Protein AF-A0A8T3S3R9-F1 (afdb_monomer)

Secondary structure (DSSP, 8-state):
-HHHHHHHHHHHHHS---TT-TTTTSPP-TTS---S-S-----HHHHHHHHHHHHHHHHHHHHHHHHHHGGG--HHHHHHHHHHHHHHHHHHHHHHHTTTT---

Nearest PDB structures (foldseek):
  8qby-assembly1_A  TM=8.031E-01  e=2.764E-05  Paracoccus denitrificans PD1222
  6q8o-assembly1_A  TM=8.022E-01  e=1.588E-04  Thermus thermophilus HB8
  6zjy-assembly1_A  TM=7.454E-01  e=6.516E-04  Thermus thermophilus
  7zme-assembly1_3  TM=8.030E-01  e=7.843E-03  Thermochaetoides thermophila DSM 1495
  8gzu-assembly1_n3  TM=7.116E-01  e=5.994E-03  Tetrahymena thermophila SB210

Mean predicted aligned error: 8.81 Å

pLDDT: mean 87.28, std 7.92, range [62.22, 96.94]

Radius of gyration: 25.01 Å; Cα contacts (8 Å, |Δi|>4): 18; chains: 1; bounding box: 39×51×62 Å

Solvent-accessible surface area (backbone atoms only — not comparable to full-atom values): 6612 Å² total; per-residue (Å²): 112,70,67,60,57,50,53,52,51,51,49,65,72,69,53,87,76,81,80,83,55,74,69,80,76,50,82,90,54,95,87,54,81,95,81,83,79,88,79,73,87,75,63,71,54,61,56,54,52,51,52,51,50,55,53,51,52,52,4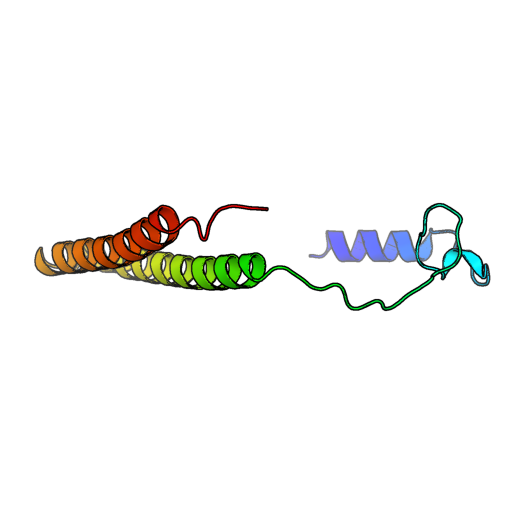8,52,52,52,52,52,58,46,61,74,49,46,91,80,47,58,74,66,54,55,53,52,50,53,50,52,53,51,55,52,52,51,53,50,52,50,44,52,76,70,49,64,79,59,90,127

Sequence (104 aa):
MSFVFLTIGLSWLISHRTKGDRHKGLPYESGIDTFGDTWGRFGLSFYVYALLFVAFDIEVIFILLWALVFGDLLLGGFIAMLLFVAILELGLGYAWRKGVLTWK

Foldseek 3Di:
DVVVCVVVVVCVVPDDDPPPDPVVPDDDDPPDDDDDDPDDDDDPLVVVVVVLVVVVVVLVVVVVVCVVCVVVDDPVSVVVNVVVVVVSVVVVVVCVVVCSNPDD

Structure (mmCIF, N/CA/C/O backbone):
data_AF-A0A8T3S3R9-F1
#
_entry.id   AF-A0A8T3S3R9-F1
#
loop_
_atom_site.group_PDB
_atom_site.id
_atom_site.type_symbol
_atom_site.label_atom_id
_atom_site.label_alt_id
_atom_site.label_comp_id
_atom_site.label_asym_id
_atom_site.label_entity_id
_atom_site.label_seq_id
_atom_site.pdbx_PDB_ins_code
_atom_site.Cartn_x
_atom_site.Cartn_y
_atom_site.Cartn_z
_atom_site.occupancy
_atom_site.B_iso_or_equiv
_atom_site.auth_seq_id
_atom_site.auth_comp_id
_atom_site.auth_asym_id
_atom_site.auth_atom_id
_atom_site.pdbx_PDB_model_num
ATOM 1 N N . MET A 1 1 ? -6.594 -24.619 -6.358 1.00 72.00 1 MET A N 1
ATOM 2 C CA . MET A 1 1 ? -5.268 -25.242 -6.582 1.00 72.00 1 MET A CA 1
ATOM 3 C C . MET A 1 1 ? -5.309 -26.377 -7.603 1.00 72.00 1 MET A C 1
ATOM 5 O O . MET A 1 1 ? -4.632 -26.247 -8.609 1.00 72.00 1 MET A O 1
ATOM 9 N N . SER A 1 2 ? -6.135 -27.421 -7.438 1.00 85.88 2 SER A N 1
ATOM 10 C CA . SER A 1 2 ? -6.220 -28.554 -8.392 1.00 85.88 2 SER A CA 1
ATOM 11 C C . SER A 1 2 ? -6.445 -28.148 -9.864 1.00 85.88 2 SER A C 1
ATOM 13 O O . SER A 1 2 ? -5.726 -28.615 -10.741 1.00 85.88 2 SER A O 1
ATOM 15 N N . PHE A 1 3 ? -7.354 -27.202 -10.129 1.00 92.00 3 PHE A N 1
ATOM 16 C CA . PHE A 1 3 ? -7.639 -26.723 -11.488 1.00 92.00 3 PHE A CA 1
ATOM 17 C C . PHE A 1 3 ? -6.416 -26.119 -12.202 1.00 92.00 3 PHE A C 1
ATOM 19 O O . PHE A 1 3 ? -6.191 -26.409 -13.368 1.00 92.00 3 PHE A O 1
ATOM 26 N N . VAL A 1 4 ? -5.594 -25.332 -11.499 1.00 92.06 4 VAL A N 1
ATOM 27 C CA . VAL A 1 4 ? -4.412 -24.663 -12.078 1.00 92.06 4 VAL A CA 1
ATOM 28 C C . VAL A 1 4 ? -3.341 -25.681 -12.462 1.00 92.06 4 VAL A C 1
ATOM 30 O O . VAL A 1 4 ? -2.776 -25.619 -13.550 1.00 92.06 4 VAL A O 1
ATOM 33 N N . PHE A 1 5 ? -3.085 -26.662 -11.595 1.00 94.62 5 PHE A N 1
ATOM 34 C CA . PHE A 1 5 ? -2.123 -27.718 -11.905 1.00 94.62 5 PHE A CA 1
ATOM 35 C C . PHE A 1 5 ? -2.605 -28.605 -13.055 1.00 94.62 5 PHE A C 1
ATOM 37 O O . PHE A 1 5 ? -1.805 -28.988 -13.907 1.00 94.62 5 PHE A O 1
ATOM 44 N N . LEU A 1 6 ? -3.911 -28.882 -13.120 1.00 95.12 6 LEU A N 1
ATOM 45 C CA . LEU A 1 6 ? -4.505 -29.677 -14.189 1.00 95.12 6 LEU A CA 1
ATOM 46 C C . LEU A 1 6 ? -4.430 -28.963 -15.545 1.00 95.12 6 LEU A C 1
ATOM 48 O O . LEU A 1 6 ? -4.039 -29.582 -16.534 1.00 95.12 6 LEU A O 1
ATOM 52 N N . THR A 1 7 ? -4.730 -27.664 -15.606 1.00 94.38 7 THR A N 1
ATOM 53 C CA . THR A 1 7 ? -4.655 -26.900 -16.861 1.00 94.38 7 THR A CA 1
ATOM 54 C C . THR A 1 7 ? -3.218 -26.693 -17.332 1.00 94.38 7 THR A C 1
ATOM 56 O O . THR A 1 7 ? -2.954 -26.833 -18.528 1.00 94.38 7 THR A O 1
ATOM 59 N N . ILE A 1 8 ? -2.269 -26.439 -16.422 1.00 93.88 8 ILE A N 1
ATOM 60 C CA . ILE A 1 8 ? -0.838 -26.339 -16.759 1.00 93.88 8 ILE A CA 1
ATOM 61 C C . ILE A 1 8 ? -0.302 -27.695 -17.239 1.00 93.88 8 ILE A C 1
ATOM 63 O O . ILE A 1 8 ? 0.396 -27.745 -18.251 1.00 93.88 8 ILE A O 1
ATOM 67 N N . GLY A 1 9 ? -0.653 -28.793 -16.561 1.00 93.88 9 GLY A N 1
ATOM 68 C CA . GLY A 1 9 ? -0.238 -30.147 -16.939 1.00 93.88 9 GLY A CA 1
ATOM 69 C C . GLY A 1 9 ? -0.790 -30.577 -18.299 1.00 93.88 9 GLY A C 1
ATOM 70 O O . GLY A 1 9 ? -0.042 -31.064 -19.147 1.00 93.88 9 GLY A O 1
ATOM 71 N N . LEU A 1 10 ? -2.075 -30.321 -18.552 1.00 93.25 10 LEU A N 1
ATOM 72 C CA . LEU A 1 10 ? -2.709 -30.616 -19.837 1.00 93.25 10 LEU A CA 1
ATOM 73 C C . LEU A 1 10 ? -2.124 -29.757 -20.970 1.00 93.25 10 LEU A C 1
ATOM 75 O O . LEU A 1 10 ? -1.823 -30.272 -22.046 1.00 93.25 10 LEU A O 1
ATOM 79 N N . SER A 1 11 ? -1.879 -28.468 -20.709 1.00 90.69 11 SER A N 1
ATOM 80 C CA . SER A 1 11 ? -1.206 -27.573 -21.661 1.00 90.69 11 SER A CA 1
ATOM 81 C C . SER A 1 11 ? 0.219 -28.036 -21.957 1.00 90.69 11 SER A C 1
ATOM 83 O O . SER A 1 11 ? 0.662 -27.975 -23.102 1.00 90.69 11 SER A O 1
ATOM 85 N N . TRP A 1 12 ? 0.941 -28.533 -20.950 1.00 88.88 12 TRP A N 1
ATOM 86 C CA . TRP A 1 12 ? 2.291 -29.064 -21.124 1.00 88.88 12 TRP A CA 1
ATOM 87 C C . TRP A 1 12 ? 2.316 -30.303 -22.029 1.00 88.88 12 TRP A C 1
ATOM 89 O O . TRP A 1 12 ? 3.249 -30.429 -22.821 1.00 88.88 12 TRP A O 1
ATOM 99 N N . LEU A 1 13 ? 1.294 -31.165 -21.943 1.00 90.62 13 LEU A N 1
ATOM 100 C CA . LEU A 1 13 ? 1.179 -32.399 -22.726 1.00 90.62 13 LEU A CA 1
ATOM 101 C C . LEU A 1 13 ? 0.721 -32.158 -24.176 1.00 90.62 13 LEU A C 1
ATOM 103 O O . LEU A 1 13 ? 1.235 -32.800 -25.088 1.00 90.62 13 LEU A O 1
ATOM 107 N N . ILE A 1 14 ? -0.238 -31.251 -24.393 1.00 92.62 14 ILE A N 1
ATOM 108 C CA . ILE A 1 14 ? -0.856 -31.017 -25.714 1.00 92.62 14 ILE A CA 1
ATOM 109 C C . ILE A 1 14 ? -0.054 -30.011 -26.560 1.00 92.62 14 ILE A C 1
ATOM 111 O O . ILE A 1 14 ? -0.091 -30.063 -27.789 1.00 92.62 14 ILE A O 1
ATOM 115 N N . SER A 1 15 ? 0.666 -29.073 -25.935 1.00 86.75 15 SER A N 1
ATOM 116 C CA . SER A 1 15 ? 1.330 -27.980 -26.658 1.00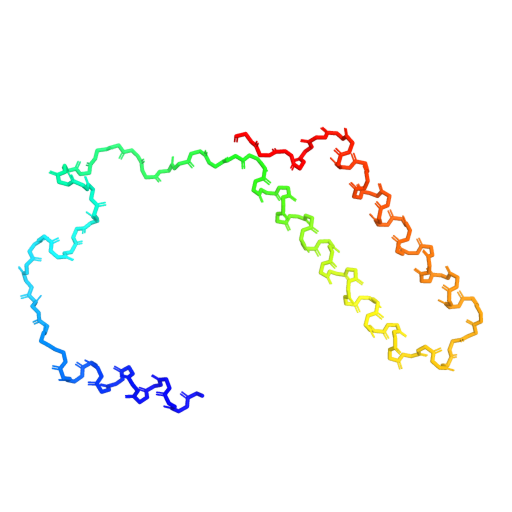 86.75 15 SER A CA 1
ATOM 117 C C . SER A 1 15 ? 2.451 -28.472 -27.583 1.00 86.75 15 SER A C 1
ATOM 119 O O . SER A 1 15 ? 3.386 -29.154 -27.159 1.00 86.75 15 SER A O 1
ATOM 121 N N . HIS A 1 16 ? 2.403 -28.046 -28.850 1.00 80.12 16 HIS A N 1
ATOM 122 C CA . HIS A 1 16 ? 3.466 -28.291 -29.820 1.00 80.12 16 HIS A CA 1
ATOM 123 C C . HIS A 1 16 ? 4.718 -27.4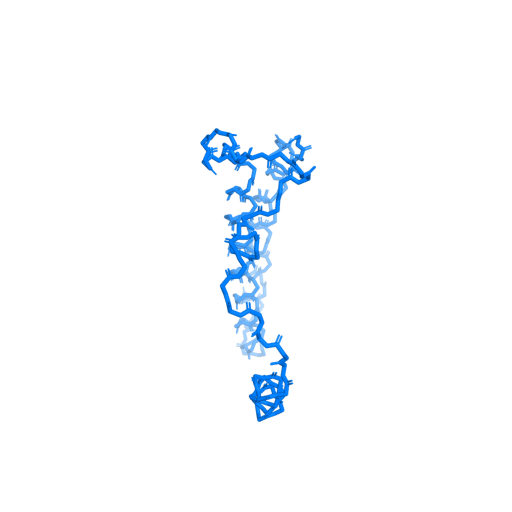69 -29.470 1.00 80.12 16 HIS A C 1
ATOM 125 O O . HIS A 1 16 ? 4.847 -26.282 -29.788 1.00 80.12 16 HIS A O 1
ATOM 131 N N . ARG A 1 17 ? 5.669 -28.120 -28.801 1.00 73.38 17 ARG A N 1
ATOM 132 C CA . ARG A 1 17 ? 6.937 -27.521 -28.372 1.00 73.38 17 ARG A CA 1
ATOM 133 C C . ARG A 1 17 ? 7.917 -27.469 -29.543 1.00 73.38 17 ARG A C 1
ATOM 135 O O . ARG A 1 17 ? 8.562 -28.464 -29.857 1.00 73.38 17 ARG A O 1
ATOM 142 N N . THR A 1 18 ? 8.109 -26.298 -30.143 1.00 68.81 18 THR A N 1
ATOM 143 C CA . THR A 1 18 ? 9.226 -26.082 -31.078 1.00 68.81 18 THR A CA 1
ATOM 144 C C . THR A 1 18 ? 10.520 -25.931 -30.276 1.00 68.81 18 THR A C 1
ATOM 146 O O . THR A 1 18 ? 10.871 -24.835 -29.845 1.00 68.81 18 THR A O 1
ATOM 149 N N . LYS A 1 19 ? 11.195 -27.048 -29.997 1.00 66.50 19 LYS A N 1
ATOM 150 C CA . LYS A 1 19 ? 12.521 -27.051 -29.369 1.00 66.50 19 LYS A CA 1
ATOM 151 C C . LYS A 1 19 ? 13.568 -26.777 -30.453 1.00 66.50 19 LYS A C 1
ATOM 153 O O . LYS A 1 19 ? 13.602 -27.501 -31.439 1.00 66.50 19 LYS A O 1
ATOM 158 N N . GLY A 1 20 ? 14.404 -25.754 -30.272 1.00 66.00 20 GLY A N 1
ATOM 159 C CA . GLY A 1 20 ? 15.571 -25.510 -31.135 1.00 66.00 20 GLY A CA 1
ATOM 160 C C . GLY A 1 20 ? 15.485 -24.316 -32.088 1.00 66.00 20 GLY A C 1
ATOM 161 O O . GLY A 1 20 ? 16.448 -24.059 -32.801 1.00 66.00 20 GLY A O 1
ATOM 162 N N . ASP A 1 21 ? 14.390 -23.553 -32.087 1.00 76.69 21 ASP A N 1
ATOM 163 C CA . ASP A 1 21 ? 14.373 -22.261 -32.778 1.00 76.69 21 ASP A CA 1
ATOM 164 C C . ASP A 1 21 ? 15.188 -21.243 -31.967 1.00 76.69 21 ASP A C 1
ATOM 166 O O . ASP A 1 21 ? 14.797 -20.864 -30.858 1.00 76.69 21 ASP A O 1
ATOM 170 N N . ARG A 1 22 ? 16.331 -20.818 -32.521 1.00 75.56 22 ARG A N 1
ATOM 171 C CA . ARG A 1 22 ? 17.248 -19.854 -31.895 1.00 75.56 22 ARG A CA 1
ATOM 172 C C . ARG A 1 22 ? 16.543 -18.542 -31.548 1.00 75.56 22 ARG A C 1
ATOM 174 O O . ARG A 1 22 ? 16.893 -17.934 -30.544 1.00 75.56 22 ARG A O 1
ATOM 181 N N . HIS A 1 23 ? 15.541 -18.134 -32.326 1.00 77.06 23 HIS A N 1
ATOM 182 C CA . HIS A 1 23 ? 14.839 -16.868 -32.126 1.00 77.06 23 HIS A CA 1
ATOM 183 C C . HIS A 1 23 ? 13.737 -16.952 -31.062 1.00 77.06 23 HIS A C 1
ATOM 185 O O . HIS A 1 23 ? 13.459 -15.952 -30.408 1.00 77.06 23 HIS A O 1
ATOM 191 N N . LYS A 1 24 ? 13.163 -18.137 -30.797 1.00 80.38 24 LYS A N 1
ATOM 192 C CA . LYS A 1 24 ? 12.169 -18.315 -29.714 1.00 80.38 24 LYS A CA 1
ATOM 193 C C . LYS A 1 24 ? 12.749 -18.137 -28.310 1.00 80.38 24 LYS A C 1
ATOM 195 O O . LYS A 1 24 ? 11.986 -17.934 -27.371 1.00 80.38 24 LYS A O 1
ATOM 200 N N . GLY A 1 25 ? 14.066 -18.278 -28.162 1.00 81.19 25 GLY A N 1
ATOM 201 C CA . GLY A 1 25 ? 14.766 -18.112 -26.887 1.00 81.19 25 GLY A CA 1
ATOM 202 C C . GLY A 1 25 ? 15.280 -16.696 -26.627 1.00 81.19 25 GLY A C 1
ATOM 203 O O . GLY A 1 25 ? 15.826 -16.460 -25.553 1.00 81.19 25 GLY A O 1
ATOM 204 N N . LEU A 1 26 ? 15.148 -15.778 -27.591 1.00 85.00 26 LEU A N 1
ATOM 205 C CA . LEU A 1 26 ? 15.662 -14.415 -27.472 1.00 85.00 26 LEU A CA 1
ATOM 206 C C . LEU A 1 26 ? 14.592 -13.463 -26.908 1.00 85.00 26 LEU A C 1
ATOM 208 O O . LEU A 1 26 ? 13.404 -13.648 -27.190 1.00 85.00 26 LEU A O 1
ATOM 212 N N . PRO A 1 27 ? 14.989 -12.438 -26.128 1.00 85.00 27 PRO A N 1
ATOM 213 C CA . PRO A 1 27 ? 14.099 -11.347 -25.747 1.00 85.00 27 PRO A CA 1
ATOM 214 C C . PRO A 1 27 ? 13.506 -10.647 -26.975 1.00 85.00 27 PRO A C 1
ATOM 216 O O . PRO A 1 27 ? 14.153 -10.516 -28.012 1.00 85.00 27 PRO A O 1
ATOM 219 N N . TYR A 1 28 ? 12.264 -10.185 -26.853 1.00 84.25 28 TYR A N 1
ATOM 220 C CA . TYR A 1 28 ? 11.616 -9.413 -27.907 1.00 84.25 28 TYR A CA 1
ATOM 221 C C . TYR A 1 28 ? 12.144 -7.972 -27.921 1.00 84.25 28 TYR A C 1
ATOM 223 O O . TYR A 1 28 ? 11.972 -7.250 -26.942 1.00 84.25 28 TYR A O 1
ATOM 231 N N . GLU A 1 29 ? 12.711 -7.539 -29.049 1.00 85.00 29 GLU A N 1
ATOM 232 C CA . GLU A 1 29 ? 13.289 -6.196 -29.229 1.00 85.00 29 GLU A CA 1
ATOM 233 C C . GLU A 1 29 ? 12.813 -5.481 -30.511 1.00 85.00 29 GLU A C 1
ATOM 235 O O . GLU A 1 29 ? 13.543 -4.748 -31.173 1.00 85.00 29 GLU A O 1
ATOM 240 N N . SER A 1 30 ? 11.550 -5.685 -30.898 1.00 84.00 30 SER A N 1
ATOM 241 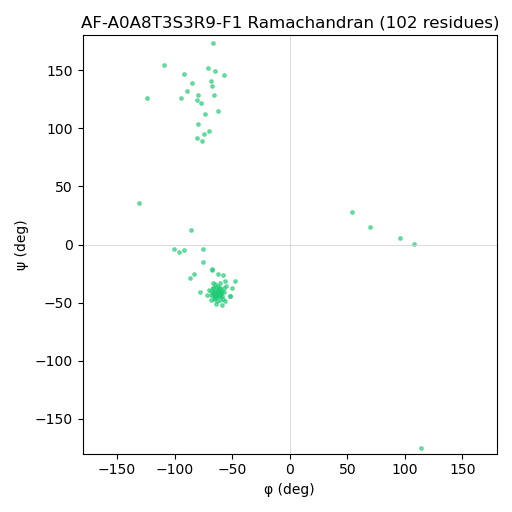C CA . SER A 1 30 ? 10.945 -5.029 -32.077 1.00 84.00 30 SER A CA 1
ATOM 242 C C . SER A 1 30 ? 11.729 -5.211 -33.394 1.00 84.00 30 SER A C 1
ATOM 244 O O . SER A 1 30 ? 11.634 -4.381 -34.294 1.00 84.00 30 SER A O 1
ATOM 246 N N . GLY A 1 31 ? 12.474 -6.315 -33.528 1.00 83.38 31 GLY A N 1
ATOM 247 C CA . GLY A 1 31 ? 13.185 -6.697 -34.754 1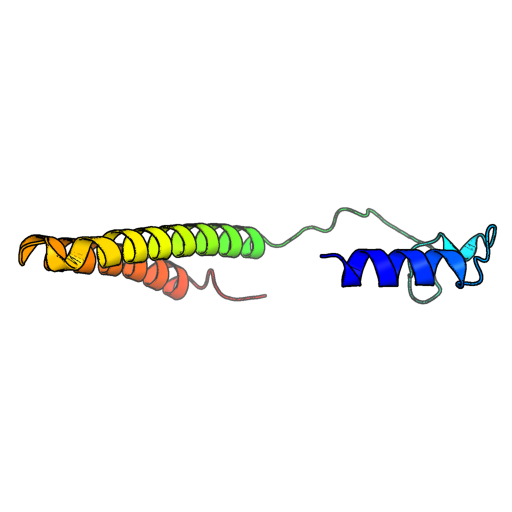.00 83.38 31 GLY A CA 1
ATOM 248 C C . GLY A 1 31 ? 14.659 -6.286 -34.826 1.00 83.38 31 GLY A C 1
ATOM 249 O O . GLY A 1 31 ? 15.273 -6.507 -35.868 1.00 83.38 31 GLY A O 1
ATOM 250 N N . ILE A 1 32 ? 15.223 -5.722 -33.755 1.00 82.56 32 ILE A N 1
ATOM 251 C CA . ILE A 1 32 ? 16.653 -5.398 -33.639 1.00 82.56 32 ILE A CA 1
ATOM 252 C C . ILE A 1 32 ? 17.314 -6.349 -32.626 1.00 82.56 32 ILE A C 1
ATOM 254 O O . ILE A 1 32 ? 16.631 -6.923 -31.779 1.00 82.56 32 ILE A O 1
ATOM 258 N N . ASP A 1 33 ? 18.624 -6.568 -32.756 1.00 83.56 33 ASP A N 1
ATOM 259 C CA . ASP A 1 33 ? 19.402 -7.317 -31.765 1.00 83.56 33 ASP A CA 1
ATOM 260 C C . ASP A 1 33 ? 19.579 -6.510 -30.471 1.00 83.56 33 ASP A C 1
ATOM 262 O O . ASP A 1 33 ? 19.650 -5.284 -30.500 1.00 83.56 33 ASP A O 1
ATOM 266 N N . THR A 1 34 ? 19.725 -7.216 -29.348 1.00 80.50 34 THR A N 1
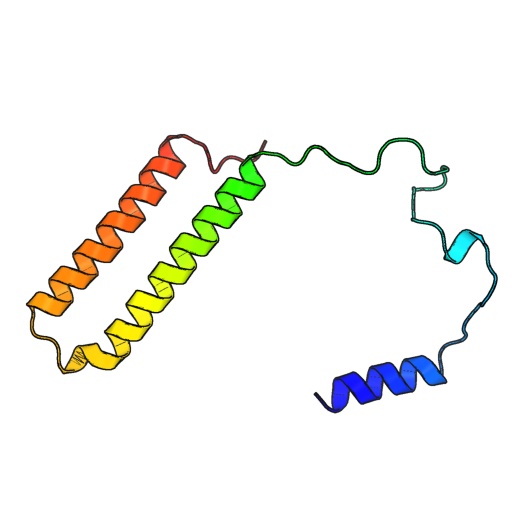ATOM 267 C CA . THR A 1 34 ? 19.905 -6.620 -28.019 1.00 80.50 34 THR A CA 1
ATOM 268 C C . THR A 1 34 ? 21.179 -5.795 -27.925 1.00 80.50 34 THR A C 1
ATOM 270 O O . THR A 1 34 ? 22.279 -6.350 -27.979 1.00 80.50 34 THR A O 1
ATOM 273 N N . PHE A 1 35 ? 21.035 -4.481 -27.732 1.00 78.94 35 PHE A N 1
ATOM 274 C CA . PHE A 1 35 ? 22.151 -3.553 -27.550 1.00 78.94 35 PHE A CA 1
ATOM 275 C C . PHE A 1 35 ? 22.029 -2.768 -26.243 1.00 78.94 35 PHE A C 1
ATOM 277 O O . PHE A 1 35 ? 21.059 -2.052 -26.015 1.00 78.94 35 PHE A O 1
ATOM 284 N N . GLY A 1 36 ? 23.084 -2.823 -25.429 1.00 80.44 36 GLY A N 1
ATOM 285 C CA . GLY A 1 36 ? 23.224 -2.007 -24.225 1.00 80.44 36 GLY A CA 1
ATOM 286 C C . GLY A 1 36 ? 23.203 -2.810 -22.930 1.00 80.44 36 GLY A C 1
ATOM 287 O O . GLY A 1 36 ? 23.228 -4.038 -22.926 1.00 80.44 36 GLY A O 1
ATOM 288 N N . ASP A 1 37 ? 23.218 -2.076 -21.820 1.00 80.62 37 ASP A N 1
ATOM 289 C CA . ASP A 1 37 ? 23.162 -2.644 -20.479 1.00 80.62 37 ASP A CA 1
ATOM 290 C C . ASP A 1 37 ? 21.705 -2.906 -20.066 1.00 80.62 37 ASP A C 1
ATOM 292 O O . ASP A 1 37 ? 20.819 -2.085 -20.308 1.00 80.62 37 ASP A O 1
ATOM 296 N N . THR A 1 38 ? 21.451 -4.041 -19.415 1.00 80.81 38 THR A N 1
ATOM 297 C CA . THR A 1 38 ? 20.117 -4.422 -18.924 1.00 80.81 38 THR A CA 1
ATOM 298 C C . THR A 1 38 ? 19.704 -3.648 -17.669 1.00 80.81 38 THR A C 1
ATOM 300 O O . THR A 1 38 ? 18.533 -3.660 -17.284 1.00 80.81 38 THR A O 1
ATOM 303 N N . TRP A 1 39 ? 20.654 -2.984 -17.002 1.00 77.88 39 TRP A N 1
ATOM 304 C CA . TRP A 1 39 ? 20.404 -2.231 -15.776 1.00 77.88 39 TRP A CA 1
ATOM 305 C C . TRP A 1 39 ? 19.820 -0.847 -16.077 1.00 77.88 39 TRP A C 1
ATOM 307 O O . TRP A 1 39 ? 20.522 0.150 -16.243 1.00 77.88 39 TRP A O 1
ATOM 317 N N . GLY A 1 40 ? 18.489 -0.775 -16.099 1.00 72.88 40 GLY A N 1
ATOM 318 C CA . GLY A 1 40 ? 17.767 0.492 -16.129 1.00 72.88 40 GLY A CA 1
ATOM 319 C C . GLY A 1 40 ? 17.936 1.279 -14.823 1.00 72.88 40 GLY A C 1
ATOM 320 O O . GLY A 1 40 ? 17.826 0.733 -13.723 1.00 72.88 40 GLY A O 1
ATOM 321 N N . ARG A 1 41 ? 18.161 2.595 -14.922 1.00 72.38 41 ARG A N 1
ATOM 322 C CA . ARG A 1 41 ? 18.103 3.501 -13.764 1.00 72.38 41 ARG A CA 1
ATOM 323 C C . ARG A 1 41 ? 16.641 3.721 -13.386 1.00 72.38 41 ARG A C 1
ATOM 325 O O . ARG A 1 41 ? 15.977 4.585 -13.952 1.00 72.38 41 ARG A O 1
ATOM 332 N N . PHE A 1 42 ? 16.139 2.941 -12.435 1.00 73.81 42 PHE A N 1
ATOM 333 C CA . PHE A 1 42 ? 14.811 3.172 -11.872 1.00 73.81 42 PHE A CA 1
ATOM 334 C C . PHE A 1 42 ? 14.789 4.466 -11.051 1.00 73.81 42 PHE A C 1
ATOM 336 O O . PHE A 1 42 ? 15.746 4.797 -10.347 1.00 73.81 42 PHE A O 1
ATOM 343 N N . GLY A 1 43 ? 13.690 5.214 -11.158 1.00 81.50 43 GLY A N 1
ATOM 344 C CA . GLY A 1 43 ? 13.499 6.448 -10.402 1.00 81.50 43 GLY A CA 1
ATOM 345 C C . GLY A 1 43 ? 13.421 6.195 -8.893 1.00 81.50 43 GLY A C 1
ATOM 346 O O . GLY A 1 43 ? 12.909 5.172 -8.443 1.00 81.50 43 GLY A O 1
ATOM 347 N N . LEU A 1 44 ? 13.875 7.160 -8.088 1.00 85.12 44 LEU A N 1
ATOM 348 C CA . LEU A 1 44 ? 13.729 7.118 -6.624 1.00 85.12 44 LEU A CA 1
ATOM 349 C C . LEU A 1 44 ? 12.252 7.014 -6.188 1.00 85.12 44 LEU A C 1
ATOM 351 O O . LEU A 1 44 ? 11.957 6.476 -5.124 1.00 85.12 44 LEU A O 1
ATOM 355 N N . SER A 1 45 ? 11.3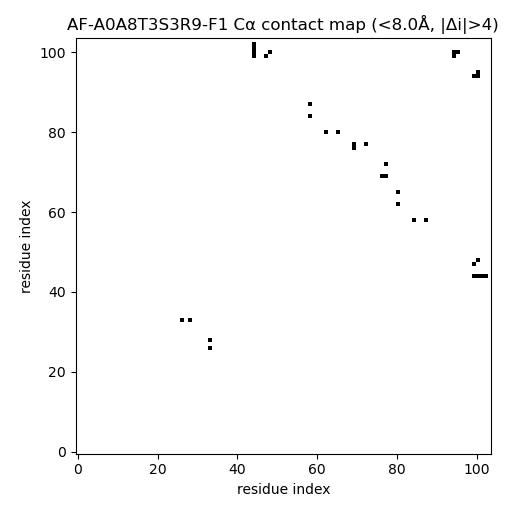29 7.492 -7.028 1.00 85.19 45 SER A N 1
ATOM 356 C CA . SER A 1 45 ? 9.881 7.432 -6.814 1.00 85.19 45 SER A CA 1
ATOM 357 C C . SER A 1 45 ? 9.394 6.021 -6.478 1.00 85.19 45 SER A C 1
ATOM 359 O O . SER A 1 45 ? 8.653 5.861 -5.512 1.00 85.19 45 SER A O 1
ATOM 361 N N . PHE A 1 46 ? 9.867 4.990 -7.188 1.00 87.38 46 PHE A N 1
ATOM 362 C CA . PHE A 1 46 ? 9.475 3.595 -6.950 1.00 87.38 46 PHE A CA 1
ATOM 363 C C . PHE A 1 46 ? 9.750 3.145 -5.506 1.00 87.38 46 PHE A C 1
ATOM 365 O O . PHE A 1 46 ? 8.905 2.500 -4.888 1.00 87.38 46 PHE A O 1
ATOM 372 N N . TYR A 1 47 ? 10.898 3.535 -4.944 1.00 89.50 47 TYR A N 1
ATOM 373 C CA . TYR A 1 47 ? 11.260 3.209 -3.563 1.00 89.50 47 TYR A CA 1
ATOM 374 C C . TYR A 1 47 ? 10.377 3.934 -2.550 1.00 89.50 47 TYR A C 1
ATOM 376 O O . TYR A 1 47 ? 9.972 3.338 -1.554 1.00 89.50 47 TYR A O 1
ATOM 384 N N . VAL A 1 48 ? 10.049 5.204 -2.805 1.00 89.38 48 VAL A N 1
ATOM 385 C CA . VAL A 1 48 ? 9.165 5.969 -1.917 1.00 89.38 48 VAL A CA 1
ATOM 386 C C . VAL A 1 48 ? 7.762 5.369 -1.906 1.00 89.38 48 VAL A C 1
ATOM 388 O O . VAL A 1 48 ? 7.195 5.196 -0.831 1.00 89.38 48 VAL A O 1
ATOM 391 N N . TYR A 1 49 ? 7.222 4.990 -3.068 1.00 90.00 49 TYR A N 1
ATOM 392 C CA . TYR A 1 49 ? 5.928 4.308 -3.131 1.00 90.00 49 TYR A CA 1
ATOM 393 C C . TYR A 1 49 ? 5.9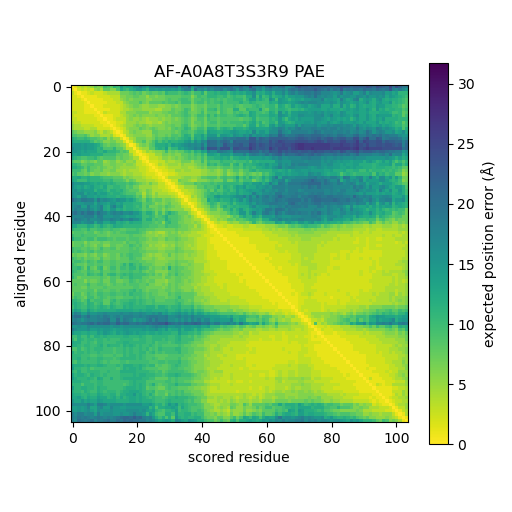45 2.971 -2.394 1.00 90.00 49 TYR A C 1
ATOM 395 O O . TYR A 1 49 ? 5.008 2.689 -1.654 1.00 90.00 49 TYR A O 1
ATOM 403 N N . ALA A 1 50 ? 7.009 2.176 -2.541 1.00 92.81 50 ALA A N 1
ATOM 404 C CA . ALA A 1 50 ? 7.141 0.913 -1.820 1.00 92.81 50 ALA A CA 1
ATOM 405 C C . ALA A 1 50 ? 7.184 1.125 -0.298 1.00 92.81 50 ALA A C 1
ATOM 407 O O . ALA A 1 50 ? 6.486 0.434 0.439 1.00 92.81 50 ALA A O 1
ATOM 408 N N . LEU A 1 51 ? 7.953 2.109 0.179 1.00 92.12 51 LEU A N 1
ATOM 409 C CA . LEU A 1 51 ? 8.050 2.413 1.608 1.00 92.12 51 LEU A CA 1
ATOM 410 C C . LEU A 1 51 ? 6.716 2.915 2.178 1.00 92.12 51 LEU A C 1
ATOM 412 O O . LEU A 1 51 ? 6.310 2.487 3.256 1.00 92.12 51 LEU A O 1
ATOM 416 N N . LEU A 1 52 ? 6.025 3.797 1.450 1.00 92.00 52 LEU A N 1
ATOM 417 C CA . LEU A 1 52 ? 4.701 4.283 1.840 1.00 92.00 52 LEU A CA 1
ATOM 418 C C . LEU A 1 52 ? 3.677 3.151 1.865 1.00 92.00 52 LEU A C 1
ATOM 420 O O . LEU A 1 52 ? 2.914 3.059 2.818 1.00 92.00 52 LEU A O 1
ATOM 424 N N . PHE A 1 53 ? 3.689 2.272 0.862 1.00 92.62 53 PHE A N 1
ATOM 425 C CA . PHE A 1 53 ? 2.815 1.104 0.828 1.00 92.62 53 PHE A CA 1
ATOM 426 C C . PHE A 1 53 ? 3.018 0.214 2.058 1.00 92.62 53 PHE A C 1
ATOM 428 O O . PHE A 1 53 ? 2.045 -0.134 2.714 1.00 92.62 53 PHE A O 1
ATOM 435 N N . VAL A 1 54 ? 4.269 -0.088 2.421 1.00 95.19 54 VAL A N 1
ATOM 436 C CA . VAL A 1 54 ? 4.573 -0.887 3.621 1.00 95.19 54 VAL A CA 1
ATOM 437 C C . VAL A 1 54 ? 4.102 -0.185 4.900 1.00 95.19 54 VAL A C 1
ATOM 439 O O . VAL A 1 54 ? 3.565 -0.839 5.790 1.00 95.19 54 VAL A O 1
ATOM 442 N N . ALA A 1 55 ? 4.264 1.137 4.999 1.00 92.75 55 ALA A N 1
ATOM 443 C CA . ALA A 1 55 ? 3.778 1.896 6.150 1.00 92.75 55 ALA A CA 1
ATOM 444 C C . ALA A 1 55 ? 2.242 1.844 6.276 1.00 92.75 55 ALA A C 1
ATOM 446 O O . ALA A 1 55 ? 1.735 1.593 7.368 1.00 92.75 55 ALA A O 1
ATOM 447 N N . PHE A 1 56 ? 1.515 2.012 5.165 1.00 93.94 56 PHE A N 1
ATOM 448 C CA . PHE A 1 56 ? 0.052 1.893 5.129 1.00 93.94 56 PHE A CA 1
ATOM 449 C C . PHE A 1 56 ? -0.444 0.474 5.404 1.00 93.94 56 PHE A C 1
ATOM 451 O O . PHE A 1 56 ? -1.460 0.293 6.066 1.00 93.94 56 PHE A O 1
ATOM 458 N N . ASP A 1 57 ? 0.261 -0.545 4.921 1.00 96.12 57 ASP A N 1
ATOM 459 C CA . ASP A 1 57 ? -0.104 -1.938 5.182 1.00 96.12 57 ASP A CA 1
ATOM 460 C C . ASP A 1 57 ? -0.015 -2.250 6.686 1.00 96.12 57 ASP A C 1
ATOM 462 O O . ASP A 1 57 ? -0.939 -2.802 7.286 1.00 96.12 57 ASP A O 1
ATOM 466 N N . ILE A 1 58 ? 1.054 -1.779 7.338 1.00 95.69 58 ILE A N 1
ATOM 467 C CA . ILE A 1 58 ? 1.212 -1.872 8.794 1.00 95.69 58 ILE A CA 1
ATOM 468 C C . ILE A 1 58 ? 0.087 -1.124 9.526 1.00 95.69 58 ILE A C 1
ATOM 470 O O . ILE A 1 58 ? -0.462 -1.651 10.495 1.00 95.69 58 ILE A O 1
ATOM 474 N N . GLU A 1 59 ? -0.284 0.072 9.070 1.00 95.94 59 GLU A N 1
ATOM 475 C CA . GLU A 1 59 ? -1.405 0.835 9.630 1.00 95.94 59 GLU A CA 1
ATOM 476 C C . GLU A 1 59 ? -2.715 0.037 9.598 1.00 95.94 59 GLU A C 1
ATOM 478 O O . GLU A 1 59 ? -3.389 -0.091 10.624 1.00 95.94 59 GLU A O 1
ATOM 483 N N . VAL A 1 60 ? -3.045 -0.566 8.454 1.00 95.94 60 VAL A N 1
ATOM 484 C CA . VAL A 1 60 ? -4.257 -1.382 8.294 1.00 95.94 60 VAL A CA 1
ATOM 485 C C . VAL A 1 60 ? -4.230 -2.599 9.216 1.00 95.94 60 VAL A C 1
ATOM 487 O O . VAL A 1 60 ? -5.249 -2.910 9.836 1.00 95.94 60 VAL A O 1
ATOM 490 N N . ILE A 1 61 ? -3.080 -3.262 9.375 1.00 96.94 61 ILE A N 1
ATOM 491 C CA . ILE A 1 61 ? -2.932 -4.374 10.326 1.00 96.94 61 ILE A CA 1
ATOM 492 C C . ILE A 1 61 ? -3.249 -3.910 11.754 1.00 96.94 61 ILE A C 1
ATOM 494 O O . ILE A 1 61 ? -3.992 -4.591 12.464 1.00 96.94 61 ILE A O 1
ATOM 498 N N . PHE A 1 62 ? -2.747 -2.747 12.180 1.00 94.81 62 PHE A N 1
ATOM 499 C CA . PHE A 1 62 ? -3.050 -2.206 13.509 1.00 94.81 62 PHE A CA 1
ATOM 500 C C . PHE A 1 62 ? -4.533 -1.874 13.686 1.00 94.81 62 PHE A C 1
ATOM 502 O O . PHE A 1 62 ? -5.109 -2.212 14.724 1.00 94.81 62 PHE A O 1
ATOM 509 N N . ILE A 1 63 ? -5.164 -1.271 12.677 1.00 95.00 63 ILE A N 1
ATOM 510 C CA . ILE A 1 63 ? -6.603 -0.977 12.699 1.00 95.00 63 ILE A CA 1
ATOM 511 C C . ILE A 1 63 ? -7.413 -2.274 12.802 1.00 95.00 63 ILE A C 1
ATOM 513 O O . ILE A 1 63 ? -8.339 -2.351 13.608 1.00 95.00 63 ILE A O 1
ATOM 517 N N . LEU A 1 64 ? -7.050 -3.310 12.042 1.00 95.25 64 LEU A N 1
ATOM 518 C CA . LEU A 1 64 ? -7.721 -4.611 12.080 1.00 95.25 64 LEU A CA 1
ATOM 519 C C . LEU A 1 64 ? -7.590 -5.285 13.449 1.00 95.25 64 LEU A C 1
ATOM 521 O O . LEU A 1 64 ? -8.591 -5.728 14.009 1.00 95.25 64 LEU A O 1
ATOM 525 N N . LEU A 1 65 ? -6.378 -5.344 14.008 1.00 93.88 65 LEU A N 1
ATOM 526 C CA . LEU A 1 65 ? -6.147 -5.945 15.325 1.00 93.88 65 LEU A CA 1
ATOM 527 C C . LEU A 1 65 ? -6.916 -5.211 16.425 1.00 93.88 65 LEU A C 1
ATOM 529 O O . LEU A 1 65 ? -7.517 -5.846 17.286 1.00 93.88 65 LEU A O 1
ATOM 533 N N . TRP A 1 66 ? -6.938 -3.882 16.376 1.00 94.38 66 TRP A N 1
ATOM 534 C CA . TRP A 1 66 ? -7.724 -3.071 17.299 1.00 94.38 66 TRP A CA 1
ATOM 535 C C . TRP A 1 66 ? -9.230 -3.274 17.118 1.00 94.38 66 TRP A C 1
ATOM 537 O O . TRP A 1 66 ? -9.946 -3.380 18.110 1.00 94.38 66 TRP A O 1
ATOM 547 N N . ALA A 1 67 ? -9.713 -3.395 15.878 1.00 92.94 67 ALA A N 1
ATOM 548 C CA . ALA A 1 67 ? -11.122 -3.653 15.597 1.00 92.94 67 ALA A CA 1
ATOM 549 C C . ALA A 1 67 ? -11.598 -4.983 16.209 1.00 92.94 67 ALA A C 1
ATOM 551 O O . ALA A 1 67 ? -12.736 -5.064 16.666 1.00 92.94 67 ALA A O 1
ATOM 552 N N . LEU A 1 68 ? -10.727 -5.999 16.281 1.00 94.00 68 LEU A N 1
ATOM 553 C CA . LEU A 1 68 ? -11.042 -7.282 16.922 1.00 94.00 68 LEU A CA 1
ATOM 554 C C . LEU A 1 68 ? -11.280 -7.164 18.432 1.00 94.00 68 LEU A C 1
ATOM 556 O O . LEU A 1 68 ? -12.104 -7.897 18.969 1.00 94.00 68 LEU A O 1
ATOM 560 N N . VAL A 1 69 ? -10.572 -6.261 19.113 1.00 92.00 69 VAL A N 1
ATOM 561 C CA . VAL A 1 69 ? -10.679 -6.069 20.571 1.00 92.00 69 VAL A CA 1
ATOM 562 C C . VAL A 1 69 ? -11.548 -4.872 20.955 1.00 92.00 69 VAL A C 1
ATOM 564 O O . VAL A 1 69 ? -11.788 -4.652 22.136 1.00 92.00 69 VAL A O 1
ATOM 567 N N . PHE A 1 70 ? -12.047 -4.104 19.982 1.00 89.12 70 PHE A N 1
ATOM 568 C CA . PHE A 1 70 ? -12.708 -2.812 20.196 1.00 89.12 70 PHE A CA 1
ATOM 569 C C . PHE A 1 70 ? -13.817 -2.836 21.257 1.00 89.12 70 PHE A C 1
ATOM 571 O O . PHE A 1 70 ? -13.939 -1.884 22.024 1.00 89.12 70 PHE A O 1
ATOM 578 N N . GLY A 1 71 ? -14.591 -3.923 21.334 1.00 86.69 71 GLY A N 1
ATOM 579 C CA . GLY A 1 71 ? -15.677 -4.077 22.309 1.00 86.69 71 GLY A CA 1
ATOM 580 C C . GLY A 1 71 ? -15.231 -4.068 23.776 1.00 86.69 71 GLY A C 1
ATOM 581 O O . GLY A 1 71 ? -16.017 -3.678 24.636 1.00 86.69 71 GLY A O 1
ATOM 582 N N . ASP A 1 72 ? -13.977 -4.431 24.054 1.00 85.94 72 ASP A N 1
ATOM 583 C CA . ASP A 1 72 ? -13.408 -4.489 25.406 1.00 85.94 72 ASP A CA 1
ATOM 584 C C . ASP A 1 72 ? -12.624 -3.216 25.775 1.00 85.94 72 ASP A C 1
ATOM 586 O O . ASP A 1 72 ? -12.169 -3.056 26.913 1.00 85.94 72 ASP A O 1
ATOM 590 N N . LEU A 1 73 ? -12.441 -2.289 24.827 1.00 83.50 73 LEU A N 1
ATOM 591 C CA . LEU A 1 73 ? -11.693 -1.058 25.056 1.00 83.50 73 LEU A CA 1
ATOM 592 C C . LEU A 1 73 ? -12.617 0.058 25.561 1.00 83.50 73 LEU A C 1
ATOM 594 O O . LEU A 1 73 ? -13.653 0.371 24.980 1.00 83.50 73 LEU A O 1
ATOM 598 N N . LEU A 1 74 ? -12.187 0.734 26.631 1.00 85.31 74 LEU A N 1
ATOM 599 C CA . LEU A 1 74 ? -12.806 1.982 27.081 1.00 85.31 74 LEU A CA 1
ATOM 600 C C . LEU A 1 74 ? -12.586 3.115 26.059 1.00 85.31 74 LEU A C 1
ATOM 602 O O . LEU A 1 74 ? -11.763 3.007 25.149 1.00 85.31 74 LEU A O 1
ATOM 606 N N . LEU A 1 75 ? -13.224 4.269 26.291 1.00 90.31 75 LEU A N 1
ATOM 607 C CA . LEU A 1 75 ? -13.092 5.491 25.477 1.00 90.31 75 LEU A CA 1
ATOM 608 C C . LEU A 1 75 ? -11.629 5.877 25.153 1.00 90.31 75 LEU A C 1
ATOM 610 O O . LEU A 1 75 ? -11.343 6.417 24.087 1.00 90.31 75 LEU A O 1
ATOM 614 N N . GLY A 1 76 ? -10.689 5.568 26.053 1.00 89.38 76 GLY A N 1
ATOM 615 C CA . GLY A 1 76 ? -9.257 5.795 25.839 1.00 89.38 76 GLY A CA 1
ATOM 616 C C . GLY A 1 76 ? -8.673 5.001 24.666 1.00 89.38 76 GLY A C 1
ATOM 617 O O . GLY A 1 76 ? -7.839 5.528 23.935 1.00 89.38 76 GLY A O 1
ATOM 618 N N . GLY A 1 77 ? -9.148 3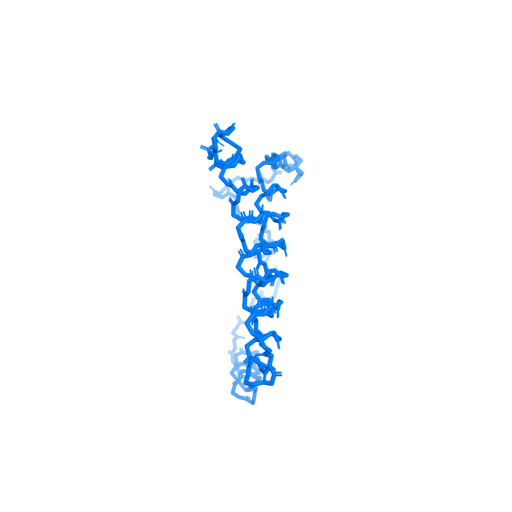.777 24.430 1.00 90.00 77 GLY A N 1
ATOM 619 C CA . GLY A 1 77 ? -8.739 2.951 23.295 1.00 90.00 77 GLY A CA 1
ATOM 620 C C . GLY A 1 77 ? -9.183 3.510 21.947 1.00 90.00 77 GLY A C 1
ATOM 621 O O . GLY A 1 77 ? -8.458 3.396 20.960 1.00 90.00 77 GLY A O 1
ATOM 622 N N . PHE A 1 78 ? -10.343 4.165 21.919 1.00 91.38 78 PHE A N 1
ATOM 623 C CA . PHE A 1 78 ? -10.827 4.886 20.746 1.00 91.38 78 PHE A CA 1
ATOM 624 C C . PHE A 1 78 ? -9.979 6.125 20.449 1.00 91.38 78 PHE A C 1
ATOM 626 O O . PHE A 1 78 ? -9.520 6.299 19.321 1.00 91.38 78 PHE A O 1
ATOM 633 N N . ILE A 1 79 ? -9.699 6.948 21.464 1.00 95.00 79 ILE A N 1
ATOM 634 C CA . ILE A 1 79 ? -8.867 8.152 21.305 1.00 95.00 79 ILE A CA 1
ATOM 635 C C . ILE A 1 79 ? -7.442 7.785 20.869 1.00 95.00 79 ILE A C 1
ATOM 637 O O . ILE A 1 79 ? -6.881 8.445 19.996 1.00 95.00 79 ILE A O 1
ATOM 641 N N . ALA A 1 80 ? -6.866 6.726 21.445 1.00 93.19 80 ALA A N 1
ATOM 642 C CA . ALA A 1 80 ? -5.533 6.256 21.084 1.00 93.19 80 ALA A CA 1
ATOM 643 C C . ALA A 1 80 ? -5.450 5.838 19.607 1.00 93.19 80 ALA A C 1
ATOM 645 O O . ALA A 1 80 ? -4.509 6.231 18.920 1.00 93.19 80 ALA A O 1
ATOM 646 N N . MET A 1 81 ? -6.449 5.103 19.104 1.00 94.44 81 MET A N 1
ATOM 647 C CA . MET A 1 81 ? -6.494 4.710 17.693 1.00 94.44 81 MET A CA 1
ATOM 648 C C . MET A 1 81 ? -6.686 5.915 16.765 1.00 94.44 81 MET A C 1
ATOM 650 O O . MET A 1 81 ? -6.011 6.028 15.746 1.00 94.44 81 MET A O 1
ATOM 654 N N . LEU A 1 82 ? -7.551 6.858 17.139 1.00 94.75 82 LEU A N 1
ATOM 655 C CA . LEU A 1 82 ? -7.778 8.072 16.353 1.00 94.75 82 LEU A CA 1
ATOM 656 C C . LEU A 1 82 ? -6.490 8.907 16.237 1.00 94.75 82 LEU A C 1
ATOM 658 O O . LEU A 1 82 ? -6.139 9.359 15.149 1.00 94.75 82 LEU A O 1
ATOM 662 N N . LEU A 1 83 ? -5.740 9.054 17.335 1.00 96.19 83 LEU A N 1
ATOM 663 C CA . LEU A 1 83 ? -4.430 9.711 17.323 1.00 96.19 83 LEU A CA 1
ATOM 664 C C . LEU A 1 83 ? -3.403 8.958 16.471 1.00 96.19 83 LEU A C 1
ATOM 666 O O . LEU A 1 83 ? -2.637 9.598 15.754 1.00 96.19 83 LEU A O 1
ATOM 670 N N . PHE A 1 84 ? -3.386 7.626 16.535 1.00 94.38 84 PHE A N 1
ATOM 671 C CA . PHE A 1 84 ? -2.487 6.797 15.731 1.00 94.38 84 PHE A CA 1
ATOM 672 C C . PHE A 1 84 ? -2.697 7.025 14.227 1.00 94.38 84 PHE A C 1
ATOM 674 O O . PHE A 1 84 ? -1.741 7.373 13.532 1.00 94.38 84 PHE A O 1
ATOM 681 N N . VAL A 1 85 ? -3.945 6.928 13.757 1.00 95.25 85 VAL A N 1
ATOM 682 C CA . VAL A 1 85 ? -4.309 7.188 12.353 1.00 95.25 85 VAL A CA 1
ATOM 683 C C . VAL A 1 85 ? -3.959 8.625 11.964 1.00 95.25 85 VAL A C 1
ATOM 685 O O . VAL A 1 85 ? -3.281 8.855 10.965 1.00 95.25 85 VAL A O 1
ATOM 688 N N . ALA A 1 86 ? -4.323 9.609 12.794 1.00 96.06 86 ALA A N 1
ATOM 689 C CA . ALA A 1 86 ? -4.050 11.015 12.500 1.00 96.06 86 ALA A CA 1
ATOM 690 C C . ALA A 1 86 ? -2.549 11.307 12.315 1.00 96.06 86 ALA A C 1
ATOM 692 O O . ALA A 1 86 ? -2.171 12.073 11.429 1.00 96.06 86 ALA A O 1
ATOM 693 N N . ILE A 1 87 ? -1.673 10.701 13.123 1.00 95.12 87 ILE A N 1
ATOM 694 C CA . ILE A 1 87 ? -0.218 10.889 13.006 1.00 95.12 87 ILE A CA 1
ATOM 695 C C . ILE A 1 87 ? 0.309 10.339 11.673 1.00 95.12 87 ILE A C 1
ATOM 697 O O . ILE A 1 87 ? 1.142 10.987 11.031 1.00 95.12 87 ILE A O 1
ATOM 701 N N . LEU A 1 88 ? -0.172 9.173 11.242 1.00 92.81 88 LEU A N 1
ATOM 702 C CA . LEU A 1 88 ? 0.259 8.547 9.990 1.00 92.81 88 LEU A CA 1
ATOM 703 C C . LEU A 1 88 ? -0.280 9.292 8.764 1.00 92.81 88 LEU A C 1
ATOM 705 O O . LEU A 1 88 ? 0.492 9.610 7.851 1.00 92.81 88 LEU A O 1
ATOM 709 N N . GLU A 1 89 ? -1.554 9.689 8.782 1.00 93.81 89 GLU A N 1
ATOM 710 C CA . GLU A 1 89 ? -2.151 10.513 7.727 1.00 93.81 89 GLU A CA 1
ATOM 711 C C . GLU A 1 89 ? -1.452 11.873 7.583 1.00 93.81 89 GLU A C 1
ATOM 713 O O . GLU A 1 89 ? -1.233 12.346 6.464 1.00 93.81 89 GLU A O 1
ATOM 718 N N . LEU A 1 90 ? -1.025 12.495 8.688 1.00 95.19 90 LEU A N 1
ATOM 719 C CA . LEU A 1 90 ? -0.219 13.721 8.642 1.00 95.19 90 LEU A CA 1
ATOM 720 C C . LEU A 1 90 ? 1.129 13.495 7.940 1.00 95.19 90 LEU A C 1
ATOM 722 O O . LEU A 1 90 ? 1.571 14.351 7.164 1.00 95.19 90 LEU A O 1
ATOM 726 N N . GLY A 1 91 ? 1.764 12.341 8.164 1.00 91.19 91 GLY A N 1
ATOM 727 C CA . GLY A 1 91 ? 2.977 11.933 7.454 1.00 91.19 91 GLY A CA 1
ATOM 728 C C . GLY A 1 91 ? 2.758 11.819 5.942 1.00 91.19 91 GLY A C 1
ATOM 729 O O . GLY A 1 91 ? 3.557 12.346 5.156 1.00 91.19 91 GLY A O 1
ATOM 730 N N . LEU A 1 92 ? 1.639 11.222 5.521 1.00 91.75 92 LEU A N 1
ATOM 731 C CA . LEU A 1 92 ? 1.254 11.167 4.109 1.00 91.75 92 LEU A CA 1
ATOM 732 C C . LEU A 1 92 ? 0.971 12.562 3.542 1.00 91.75 92 LEU A C 1
ATOM 734 O O . LEU A 1 92 ? 1.471 12.907 2.467 1.00 91.75 92 LEU A O 1
ATOM 738 N N . GLY A 1 93 ? 0.206 13.382 4.262 1.00 93.69 93 GLY A N 1
ATOM 739 C CA . GLY A 1 93 ? -0.114 14.750 3.856 1.00 93.69 93 GLY A CA 1
ATOM 740 C C . GLY A 1 93 ? 1.145 15.594 3.635 1.00 93.69 93 GLY A C 1
ATOM 741 O O . GLY A 1 93 ? 1.224 16.368 2.676 1.00 93.69 93 GLY A O 1
ATOM 742 N N . TYR A 1 94 ? 2.173 15.396 4.463 1.00 92.19 94 TYR A N 1
ATOM 743 C CA . TYR A 1 94 ? 3.483 16.016 4.272 1.00 92.19 94 TYR A CA 1
ATOM 744 C C . TYR A 1 94 ? 4.193 15.521 3.002 1.00 92.19 94 TYR A C 1
ATOM 746 O O . TYR A 1 94 ? 4.684 16.337 2.213 1.00 92.19 94 TYR A O 1
ATOM 754 N N . ALA A 1 95 ? 4.229 14.205 2.772 1.00 88.69 95 ALA A N 1
ATOM 755 C CA . ALA A 1 95 ? 4.838 13.619 1.575 1.00 88.69 95 ALA A CA 1
ATOM 756 C C . ALA A 1 95 ? 4.155 14.108 0.284 1.00 88.69 95 ALA A C 1
ATOM 758 O O . ALA A 1 95 ? 4.833 14.426 -0.701 1.00 88.69 95 ALA A O 1
ATOM 759 N N . TRP A 1 96 ? 2.827 14.256 0.317 1.00 89.75 96 TRP A N 1
ATOM 760 C CA . TRP A 1 96 ? 2.040 14.830 -0.771 1.00 89.75 96 TRP A CA 1
ATOM 761 C C . TRP A 1 96 ? 2.400 16.295 -1.016 1.00 89.75 96 TRP A C 1
ATOM 763 O O . TRP A 1 96 ? 2.717 16.670 -2.145 1.00 89.75 96 TRP A O 1
ATOM 773 N N . ARG A 1 97 ? 2.406 17.129 0.032 1.00 90.31 97 ARG A N 1
ATOM 774 C CA . ARG A 1 97 ? 2.777 18.556 -0.058 1.00 90.31 97 ARG A CA 1
ATOM 775 C C . ARG A 1 97 ? 4.166 18.762 -0.663 1.00 90.31 97 ARG A C 1
ATOM 777 O O . ARG A 1 97 ? 4.364 19.726 -1.395 1.00 90.31 97 ARG A O 1
ATOM 784 N N . LYS A 1 98 ? 5.118 17.869 -0.377 1.00 87.81 98 LYS A N 1
ATOM 785 C CA . LYS A 1 98 ? 6.472 17.907 -0.955 1.00 87.81 98 LYS A CA 1
ATOM 786 C C . LYS A 1 98 ? 6.558 17.432 -2.409 1.00 87.81 98 LYS A C 1
ATOM 788 O O . LYS A 1 98 ? 7.639 17.494 -2.989 1.00 87.81 98 LYS A O 1
ATOM 793 N N . GLY A 1 99 ? 5.463 16.959 -3.002 1.00 83.94 99 GLY A N 1
ATOM 794 C CA . GLY A 1 99 ? 5.437 16.498 -4.389 1.00 83.94 99 GLY A CA 1
ATOM 795 C C . GLY A 1 99 ? 6.208 15.199 -4.623 1.00 83.94 99 GLY A C 1
ATOM 796 O O . GLY A 1 99 ? 6.481 14.856 -5.769 1.00 83.94 99 GLY A O 1
ATOM 797 N N . VAL A 1 100 ? 6.548 14.453 -3.566 1.00 82.62 100 VAL A N 1
ATOM 798 C CA . VAL A 1 100 ? 7.281 13.178 -3.692 1.00 82.62 100 VAL A CA 1
ATOM 799 C C . VAL A 1 100 ? 6.423 12.108 -4.382 1.00 82.62 100 VAL A C 1
ATOM 801 O O . VAL A 1 100 ? 6.943 11.180 -4.987 1.00 82.62 100 VAL A O 1
ATOM 804 N N . LEU A 1 101 ? 5.101 12.289 -4.342 1.00 80.50 101 LEU A N 1
ATOM 805 C CA . LEU A 1 101 ? 4.096 11.455 -5.002 1.00 80.50 101 LEU A CA 1
ATOM 806 C C . LEU A 1 101 ? 3.820 11.857 -6.461 1.00 80.50 101 LEU A C 1
ATOM 808 O O . LEU A 1 101 ? 2.810 11.436 -7.025 1.00 80.50 101 LEU A O 1
ATOM 812 N N . THR A 1 102 ? 4.647 12.710 -7.066 1.00 77.19 102 THR A N 1
ATOM 813 C CA . THR A 1 102 ? 4.477 13.090 -8.473 1.00 77.19 102 THR A CA 1
ATOM 814 C C . THR A 1 102 ? 5.336 12.201 -9.363 1.00 77.19 102 THR A C 1
ATOM 816 O O . THR A 1 102 ? 6.542 12.071 -9.157 1.00 77.19 102 THR A O 1
ATOM 819 N N . TRP A 1 103 ? 4.704 11.578 -10.357 1.00 72.19 103 TRP A N 1
ATOM 820 C CA . TRP A 1 103 ? 5.408 10.839 -11.398 1.00 72.19 103 TRP A CA 1
ATOM 821 C C . TRP A 1 103 ? 5.947 11.815 -12.443 1.00 72.19 103 TRP A C 1
ATOM 823 O O . TRP A 1 103 ? 5.206 12.655 -12.958 1.00 72.19 103 TRP A O 1
ATOM 833 N N . LYS A 1 104 ? 7.241 11.693 -12.735 1.00 62.22 104 LYS A N 1
ATOM 834 C CA . LYS A 1 104 ? 7.925 12.320 -13.865 1.00 62.22 104 LYS A CA 1
ATOM 835 C C . LYS A 1 104 ? 8.609 11.244 -14.685 1.00 62.22 104 LYS A C 1
ATOM 837 O O . LYS A 1 104 ? 9.050 10.252 -14.060 1.00 62.22 104 LYS A O 1
#